Protein AF-A0A427YWS7-F1 (afdb_monomer_lite)

pLDDT: mean 77.21, std 23.0, range [37.91, 98.56]

Sequence (181 aa):
MRGQTKFVLAGTNFCLDATQQNPPNGIKMKIWECFVDLPQQDWFYTDDNRIALTNQGECLDLTNGNLTNFNPLQVWACTTGNTNHNVVSPCAAQAEIPSIGVSQIVPLMLPTPEQQQTVHCSQVARPDASRPVDLGSHMLAEDPLQGVLRHDLKKIKEDQKKIKEDQKKIKAKEGNSEEIV

InterPro domains:
  IPR000772 Ricin B, lectin domain [PF00652] (9-84)
  IPR035992 Ricin B-like lectins [SSF50370] (5-84)

Secondary structure (DSSP, 8-state):
--EEE--BPTTSSEEEE-SSSSPPTTPBPEEEE--TT-GGG-EEE-TTSBEEETTT-EEEEEGGG--STT--EEEEE--TT-GGGB---TTTTTTT-------S-----PPPTTS-------------TTS-----S---S--HHHHHHHHHHHHHHHHHHHHHHHHHHHHHHHTTSSS--

Foldseek 3Di:
DWFKDFADDAPDQWTWFQPAQLRAWPRFIDTGGDDPPGQRRIWTQDPQQFIARPPNQWTWFQVVPDPDPPRTIHIHGDDPPPPRRHHDDPVNVPPPPPPPPPPDDDDDPDDDPPPPPPPPVPPPPRPDPPDDDCPDPPPDDPDVVVVVVVVVVVVVVVVVVVVVVVVVVVVVVVVVVVPPD

Structure (mmCIF, N/CA/C/O backbone):
data_AF-A0A427YWS7-F1
#
_entry.id   AF-A0A427YWS7-F1
#
loop_
_atom_site.group_PDB
_atom_site.id
_atom_site.type_symbol
_atom_site.label_atom_id
_atom_site.label_alt_id
_atom_site.label_comp_id
_atom_site.label_asym_id
_atom_site.label_entity_id
_atom_site.label_seq_id
_atom_site.pdbx_PDB_ins_code
_atom_site.Cartn_x
_atom_site.Cartn_y
_atom_site.Cartn_z
_atom_site.occupancy
_atom_site.B_iso_or_equiv
_atom_site.auth_seq_id
_atom_site.auth_comp_id
_atom_site.auth_asym_id
_atom_site.auth_atom_id
_atom_site.pdbx_PDB_model_num
ATOM 1 N N . MET A 1 1 ? 4.920 -15.700 -8.552 1.00 62.28 1 MET A N 1
ATOM 2 C CA . MET A 1 1 ? 3.627 -15.558 -9.255 1.00 62.28 1 MET A CA 1
ATOM 3 C C . MET A 1 1 ? 3.385 -14.075 -9.436 1.00 62.28 1 MET A C 1
ATOM 5 O O . MET A 1 1 ? 3.374 -13.387 -8.429 1.00 62.28 1 MET A O 1
ATOM 9 N N . ARG A 1 2 ? 3.325 -13.601 -10.682 1.00 87.31 2 ARG A N 1
ATOM 10 C CA . ARG A 1 2 ? 3.077 -12.201 -11.073 1.00 87.31 2 ARG A CA 1
ATOM 11 C C . ARG A 1 2 ? 1.623 -12.065 -11.533 1.00 87.31 2 ARG A C 1
ATOM 13 O O . ARG A 1 2 ? 1.003 -13.086 -11.836 1.00 87.31 2 ARG A O 1
ATOM 20 N N . GLY A 1 3 ? 1.112 -10.841 -11.622 1.00 92.19 3 GLY A N 1
ATOM 21 C CA . GLY A 1 3 ? -0.228 -10.560 -12.140 1.00 92.19 3 GLY A CA 1
ATOM 22 C C . GLY A 1 3 ? -1.215 -10.038 -11.099 1.00 92.19 3 GLY A C 1
ATOM 23 O O . GLY A 1 3 ? -0.836 -9.688 -9.978 1.00 92.19 3 GLY A O 1
ATOM 24 N N . GLN A 1 4 ? -2.483 -9.974 -11.505 1.00 94.25 4 GLN A N 1
ATOM 25 C CA . GLN A 1 4 ? -3.581 -9.446 -10.699 1.00 94.25 4 GLN A CA 1
ATOM 26 C C . GLN A 1 4 ? -3.889 -10.354 -9.499 1.00 94.25 4 GLN A C 1
ATOM 28 O O . GLN A 1 4 ? -3.857 -11.581 -9.606 1.00 94.25 4 GLN A O 1
ATOM 33 N N . THR A 1 5 ? -4.166 -9.756 -8.345 1.00 92.38 5 THR A N 1
ATOM 34 C CA . THR A 1 5 ? -4.364 -10.448 -7.073 1.00 92.38 5 THR A CA 1
ATOM 35 C C . THR A 1 5 ? -5.105 -9.575 -6.054 1.00 92.38 5 THR A C 1
ATOM 37 O O . THR A 1 5 ? -5.194 -8.356 -6.183 1.00 92.38 5 THR A O 1
ATOM 40 N N . LYS A 1 6 ? -5.582 -10.208 -4.979 1.00 93.69 6 LYS A N 1
ATOM 41 C CA . LYS A 1 6 ? -5.972 -9.545 -3.730 1.00 93.69 6 LYS A CA 1
ATOM 42 C C . LYS A 1 6 ? -5.080 -10.060 -2.603 1.00 93.69 6 LYS A C 1
ATOM 44 O O . LYS A 1 6 ? -4.877 -11.268 -2.478 1.00 93.69 6 LYS A O 1
ATOM 49 N N . PHE A 1 7 ? -4.575 -9.169 -1.753 1.00 95.00 7 PHE A N 1
ATOM 50 C CA . PHE A 1 7 ? -3.831 -9.567 -0.556 1.00 95.00 7 PHE A CA 1
ATOM 51 C C . PHE A 1 7 ? -4.797 -9.784 0.600 1.00 95.00 7 PHE A C 1
ATOM 53 O O . PHE A 1 7 ? -5.245 -8.821 1.215 1.00 95.00 7 PHE A O 1
ATOM 60 N N . VAL A 1 8 ? -5.117 -11.047 0.875 1.00 96.06 8 VAL A N 1
ATOM 61 C CA . VAL A 1 8 ? -6.035 -11.447 1.948 1.00 96.06 8 VAL A CA 1
ATOM 62 C C . VAL A 1 8 ? -5.236 -11.840 3.187 1.00 96.06 8 VAL A C 1
ATOM 64 O O . VAL A 1 8 ? -4.291 -12.627 3.103 1.00 96.06 8 VAL A O 1
ATOM 67 N N . LEU A 1 9 ? -5.627 -11.319 4.346 1.00 94.69 9 LEU A N 1
ATOM 68 C CA . LEU A 1 9 ? -5.098 -11.740 5.635 1.00 94.69 9 LEU A CA 1
ATOM 69 C C . LEU A 1 9 ? -5.495 -13.201 5.891 1.00 94.69 9 LEU A C 1
ATOM 71 O O . LEU A 1 9 ? -6.680 -13.541 5.927 1.00 94.69 9 LEU A O 1
ATOM 75 N N . ALA A 1 10 ? -4.490 -14.062 6.061 1.00 94.75 10 ALA A N 1
ATOM 76 C CA . ALA A 1 10 ? -4.664 -15.508 6.153 1.00 94.75 10 ALA A CA 1
ATOM 77 C C . ALA A 1 10 ? -5.702 -15.908 7.216 1.00 94.75 10 ALA A C 1
ATOM 79 O O . ALA A 1 10 ? -5.651 -15.448 8.354 1.00 94.75 10 ALA A O 1
ATOM 80 N N . GLY A 1 11 ? -6.637 -16.783 6.832 1.00 95.62 11 GLY A N 1
ATOM 81 C CA . GLY A 1 11 ? -7.700 -17.274 7.716 1.00 95.62 11 GLY A CA 1
ATOM 82 C C . GLY A 1 11 ? -8.842 -16.284 7.973 1.00 95.62 11 GLY A C 1
ATOM 83 O O . GLY A 1 11 ? -9.662 -16.532 8.851 1.00 95.62 11 GLY A O 1
ATOM 84 N N . THR A 1 12 ? -8.917 -15.175 7.233 1.00 97.44 12 THR A N 1
ATOM 85 C CA . THR A 1 12 ? -9.949 -14.141 7.412 1.00 97.44 12 THR A CA 1
ATOM 86 C C . THR A 1 12 ? -10.572 -13.707 6.079 1.00 97.44 12 THR A C 1
ATOM 88 O O . THR A 1 12 ? -10.121 -14.128 5.015 1.00 97.44 12 THR A O 1
ATOM 91 N N . ASN A 1 13 ? -11.583 -12.830 6.135 1.00 97.00 13 ASN A N 1
ATOM 92 C CA . ASN A 1 13 ? -12.125 -12.108 4.976 1.00 97.00 13 ASN A CA 1
ATOM 93 C C . ASN A 1 13 ? -11.659 -10.638 4.936 1.00 97.00 13 ASN A C 1
ATOM 95 O O . ASN A 1 13 ? -12.414 -9.756 4.538 1.00 97.00 13 ASN A O 1
ATOM 99 N N . PHE A 1 14 ? -10.446 -10.343 5.410 1.00 98.38 14 PHE A N 1
ATOM 100 C CA . PHE A 1 14 ? -9.887 -8.991 5.369 1.00 98.38 14 PHE A CA 1
ATOM 101 C C . PHE A 1 14 ? -8.779 -8.872 4.318 1.00 98.38 14 PHE A C 1
ATOM 103 O O . PHE A 1 14 ? -7.925 -9.746 4.199 1.00 98.38 14 PHE A O 1
ATOM 110 N N . CYS A 1 15 ? -8.782 -7.770 3.578 1.00 98.44 15 CYS A N 1
ATOM 111 C CA . CYS A 1 15 ? -7.898 -7.446 2.472 1.00 98.44 15 CYS A CA 1
ATOM 112 C C . CYS A 1 15 ? -7.017 -6.231 2.799 1.00 98.44 15 CYS A C 1
ATOM 114 O O . CYS A 1 15 ? -7.416 -5.344 3.558 1.00 98.44 15 CYS A O 1
ATOM 116 N N . LEU A 1 16 ? -5.836 -6.166 2.177 1.00 98.38 16 LEU A N 1
ATOM 117 C CA . LEU A 1 16 ? -5.062 -4.928 2.068 1.00 98.38 16 LEU A CA 1
ATOM 118 C C . LEU A 1 16 ? -5.837 -3.916 1.217 1.00 98.38 16 LEU A C 1
ATOM 120 O O . LEU A 1 16 ? -6.211 -4.217 0.080 1.00 98.38 16 LEU A O 1
ATOM 124 N N . ASP A 1 17 ? -6.047 -2.726 1.768 1.00 98.38 17 ASP A N 1
ATOM 125 C CA . ASP A 1 17 ? -6.950 -1.721 1.219 1.00 98.38 17 ASP A CA 1
ATOM 126 C C . ASP A 1 17 ? -6.293 -0.330 1.200 1.00 98.38 17 ASP A C 1
ATOM 128 O O . ASP A 1 17 ? -5.738 0.134 2.204 1.00 98.38 17 ASP A O 1
ATOM 132 N N . ALA A 1 18 ? -6.375 0.336 0.047 1.00 98.31 18 ALA A N 1
ATOM 133 C CA . ALA A 1 18 ? -5.831 1.670 -0.205 1.00 98.31 18 ALA A CA 1
ATOM 134 C C . ALA A 1 18 ? -6.825 2.813 0.077 1.00 98.31 18 ALA A C 1
ATOM 136 O O . ALA A 1 18 ? -6.690 3.921 -0.433 1.00 98.31 18 ALA A O 1
ATOM 137 N N . THR A 1 19 ? -7.820 2.560 0.925 1.00 97.44 19 THR A N 1
ATOM 138 C CA . THR A 1 19 ? -8.896 3.455 1.374 1.00 97.44 19 THR A CA 1
ATOM 139 C C . THR A 1 19 ? -9.920 3.837 0.310 1.00 97.44 19 THR A C 1
ATOM 141 O O . THR A 1 19 ? -11.117 3.762 0.588 1.00 97.44 19 THR A O 1
ATOM 144 N N . GLN A 1 20 ? -9.486 4.240 -0.883 1.00 97.44 20 GLN A N 1
ATOM 145 C CA . GLN A 1 20 ? -10.355 4.740 -1.947 1.00 97.44 20 GLN A CA 1
ATOM 146 C C . GLN A 1 20 ? -9.774 4.471 -3.337 1.00 97.44 20 GLN A C 1
ATOM 148 O O . GLN A 1 20 ? -8.573 4.257 -3.484 1.00 97.44 20 GLN A O 1
ATOM 153 N N . GLN A 1 21 ? -10.630 4.515 -4.358 1.00 97.12 21 GLN A N 1
ATOM 154 C CA . GLN A 1 21 ? -10.208 4.534 -5.760 1.00 97.12 21 GLN A CA 1
ATOM 155 C C . GLN A 1 21 ? -9.412 5.818 -6.069 1.00 97.12 21 GLN A C 1
ATOM 157 O O . GLN A 1 21 ? -9.735 6.878 -5.527 1.00 97.12 21 GLN A O 1
ATOM 162 N N . ASN A 1 22 ? -8.408 5.727 -6.951 1.00 96.81 22 ASN A N 1
ATOM 163 C CA . ASN A 1 22 ? -7.445 6.789 -7.273 1.00 96.81 22 ASN A CA 1
ATOM 164 C C . ASN A 1 22 ? -6.921 7.499 -6.005 1.00 96.81 22 ASN A C 1
ATOM 166 O O . ASN A 1 22 ? -7.166 8.699 -5.813 1.00 96.81 22 ASN A O 1
ATOM 170 N N . PRO A 1 23 ? -6.317 6.761 -5.058 1.00 97.69 23 PRO A N 1
ATOM 171 C CA . PRO A 1 23 ? -5.884 7.350 -3.804 1.00 97.69 23 PRO A CA 1
ATOM 172 C C . PRO A 1 23 ? -4.732 8.337 -4.050 1.00 97.69 23 PRO A C 1
ATOM 174 O O . PRO A 1 23 ? -3.772 7.997 -4.736 1.00 97.69 23 PRO A O 1
ATOM 177 N N . PRO A 1 24 ? -4.765 9.550 -3.469 1.00 98.19 24 PRO A N 1
ATOM 178 C CA . PRO A 1 24 ? -3.624 10.449 -3.560 1.00 98.19 24 PRO A CA 1
ATOM 179 C C . PRO A 1 24 ? -2.390 9.852 -2.867 1.00 98.19 24 PRO A C 1
ATOM 181 O O . PRO A 1 24 ? -2.486 9.004 -1.976 1.00 98.19 24 PRO A O 1
ATOM 184 N N . ASN A 1 25 ? -1.214 10.356 -3.236 1.00 98.56 25 ASN A N 1
ATOM 185 C CA . ASN A 1 25 ? 0.040 9.991 -2.584 1.00 98.56 25 ASN A CA 1
ATOM 186 C C . ASN A 1 25 ? -0.043 10.165 -1.062 1.00 98.56 25 ASN A C 1
ATOM 188 O O . ASN A 1 25 ? -0.494 11.194 -0.558 1.00 98.56 25 ASN A O 1
ATOM 192 N N . GLY A 1 26 ? 0.454 9.169 -0.334 1.00 98.19 26 GLY A N 1
ATOM 193 C CA . GLY A 1 26 ? 0.573 9.206 1.118 1.00 98.19 26 GLY A CA 1
ATOM 194 C C . GLY A 1 26 ? -0.611 8.622 1.886 1.00 98.19 26 GLY A C 1
ATOM 195 O O . GLY A 1 26 ? -0.539 8.539 3.116 1.00 98.19 26 GLY A O 1
ATOM 196 N N . ILE A 1 27 ? -1.670 8.171 1.202 1.00 98.31 27 ILE A N 1
ATOM 197 C CA . ILE A 1 27 ? -2.754 7.426 1.851 1.00 98.31 27 ILE A CA 1
ATOM 198 C C . ILE A 1 27 ? -2.179 6.174 2.512 1.00 98.31 27 ILE A C 1
ATOM 200 O O . ILE A 1 27 ? -1.493 5.375 1.875 1.00 98.31 27 ILE A O 1
ATOM 204 N N . LYS A 1 28 ? -2.438 6.020 3.813 1.00 98.12 28 LYS A N 1
ATOM 205 C CA . LYS A 1 28 ? -1.952 4.881 4.594 1.00 98.12 28 LYS A CA 1
ATOM 206 C C . LYS A 1 28 ? -2.781 3.638 4.317 1.00 98.12 28 LYS A C 1
ATOM 208 O O . LYS A 1 28 ? -3.996 3.710 4.139 1.00 98.12 28 LYS 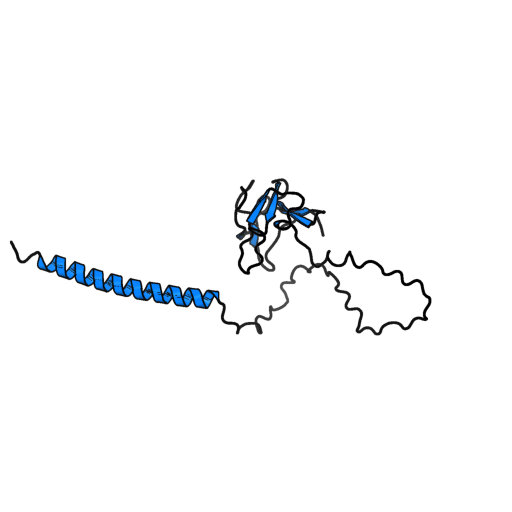A O 1
ATOM 213 N N . MET A 1 29 ? -2.096 2.502 4.293 1.00 97.75 29 MET A N 1
ATOM 214 C CA . MET A 1 29 ? -2.734 1.209 4.094 1.00 97.75 29 MET A CA 1
ATOM 215 C C . MET A 1 29 ? -3.513 0.792 5.330 1.00 97.75 29 MET A C 1
ATOM 217 O O . MET A 1 29 ? -3.108 1.061 6.463 1.00 97.75 29 MET A O 1
ATOM 221 N N . LYS A 1 30 ? -4.616 0.089 5.099 1.00 97.19 30 LYS A N 1
ATOM 222 C CA . LYS A 1 30 ? -5.403 -0.537 6.156 1.00 97.19 30 LYS A CA 1
ATOM 223 C C . LYS A 1 30 ? -5.737 -1.977 5.793 1.00 97.19 30 LYS A C 1
ATOM 225 O O . LYS A 1 30 ? -5.621 -2.396 4.643 1.00 97.19 30 LYS A O 1
ATOM 230 N N . ILE A 1 31 ? -6.162 -2.714 6.807 1.00 98.06 31 ILE A N 1
ATOM 231 C CA . ILE A 1 31 ? -6.778 -4.027 6.664 1.00 98.06 31 ILE A CA 1
ATOM 232 C C . ILE A 1 31 ? -8.286 -3.813 6.792 1.00 98.06 31 ILE A C 1
ATOM 234 O O . ILE A 1 31 ? -8.751 -3.307 7.813 1.00 98.06 31 ILE A O 1
ATOM 238 N N . TRP A 1 32 ? -9.038 -4.126 5.739 1.00 98.50 32 TRP A N 1
ATOM 239 C CA . TRP A 1 32 ? -10.485 -3.901 5.668 1.00 98.50 32 TRP A CA 1
ATOM 240 C C . TRP A 1 32 ? -11.194 -5.114 5.083 1.00 98.50 32 TRP A C 1
ATOM 242 O O . TRP A 1 32 ? -10.562 -5.918 4.415 1.00 98.50 32 TRP A O 1
ATOM 252 N N . GLU A 1 33 ? -12.485 -5.281 5.348 1.00 98.50 33 GLU A N 1
ATOM 253 C CA . GLU A 1 33 ? -13.266 -6.375 4.769 1.00 98.50 33 GLU A CA 1
ATOM 254 C C . GLU A 1 33 ? -13.092 -6.443 3.243 1.00 98.50 33 GLU A C 1
ATOM 256 O O . GLU A 1 33 ? -13.105 -5.420 2.554 1.00 98.50 33 GLU A O 1
ATOM 261 N N . CYS A 1 34 ? -12.887 -7.649 2.723 1.00 98.19 34 CYS A N 1
ATOM 262 C CA . CYS A 1 34 ? -12.746 -7.885 1.299 1.00 98.19 34 CYS A CA 1
ATOM 263 C C . CYS A 1 34 ? -14.093 -7.723 0.593 1.00 98.19 34 CYS A C 1
ATOM 265 O O . CYS A 1 34 ? -15.072 -8.380 0.949 1.00 98.19 34 CYS A O 1
ATOM 267 N N . PHE A 1 35 ? -14.105 -6.946 -0.486 1.00 97.12 35 PHE A N 1
ATOM 268 C CA . PHE A 1 35 ? -15.234 -6.862 -1.407 1.00 97.12 35 PHE A CA 1
ATOM 269 C C . PHE A 1 35 ? -14.791 -7.184 -2.836 1.00 97.12 35 PHE A C 1
ATOM 271 O O . PHE A 1 35 ? -13.626 -7.015 -3.228 1.00 97.12 35 PHE A O 1
ATOM 278 N N . VAL A 1 36 ? -15.753 -7.660 -3.622 1.00 94.38 36 VAL A N 1
ATOM 279 C CA . VAL A 1 36 ? -15.599 -7.875 -5.062 1.00 94.38 36 VAL A CA 1
ATOM 280 C C . VAL A 1 36 ? -15.575 -6.511 -5.760 1.00 94.38 36 VAL A C 1
ATOM 282 O O . VAL A 1 36 ? -16.238 -5.579 -5.3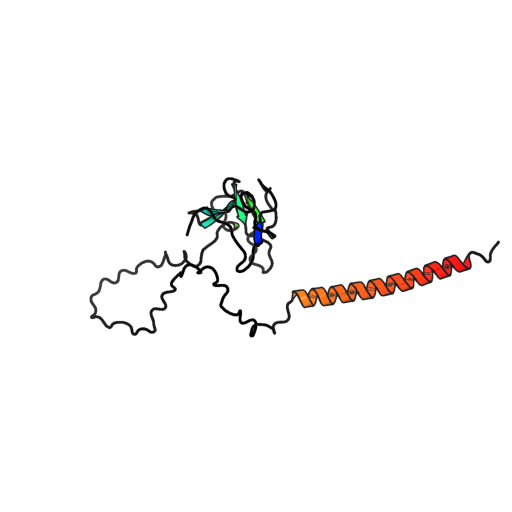12 1.00 94.38 36 VAL A O 1
ATOM 285 N N . ASP A 1 37 ? -14.758 -6.384 -6.806 1.00 92.44 37 ASP A N 1
ATOM 286 C CA . ASP A 1 37 ? -14.681 -5.204 -7.682 1.00 92.44 37 ASP A CA 1
ATOM 287 C C . ASP A 1 37 ? -14.378 -3.853 -7.005 1.00 92.44 37 ASP A C 1
ATOM 289 O O . ASP A 1 37 ? -14.653 -2.801 -7.576 1.00 92.44 37 ASP A O 1
ATOM 293 N N . LEU A 1 38 ? -13.762 -3.849 -5.815 1.00 97.31 38 LEU A N 1
ATOM 294 C CA . LEU A 1 38 ? -13.191 -2.628 -5.234 1.00 97.31 38 LEU A CA 1
ATOM 295 C C . LEU A 1 38 ? -11.780 -2.366 -5.778 1.00 97.31 38 LEU A C 1
ATOM 297 O O . LEU A 1 38 ? -10.870 -3.134 -5.437 1.00 97.31 38 LEU A O 1
ATOM 301 N N . PRO A 1 39 ? -11.557 -1.278 -6.547 1.00 97.25 39 PRO A N 1
ATOM 302 C CA . PRO A 1 39 ? -10.247 -0.992 -7.128 1.00 97.25 39 PRO A CA 1
ATOM 303 C C . PRO A 1 39 ? -9.164 -0.750 -6.075 1.00 97.25 39 PRO A C 1
ATOM 305 O O . PRO A 1 39 ? -8.020 -1.133 -6.273 1.00 97.25 39 PRO A O 1
ATOM 308 N N . GLN A 1 40 ? -9.521 -0.196 -4.913 1.00 98.12 40 GLN A N 1
ATOM 309 C CA . GLN A 1 40 ? -8.599 0.017 -3.792 1.00 98.12 40 GLN A CA 1
ATOM 310 C C . GLN A 1 40 ? -8.179 -1.267 -3.060 1.00 98.12 40 GLN A C 1
ATOM 312 O O . GLN A 1 40 ? -7.390 -1.208 -2.122 1.00 98.12 40 GLN A O 1
ATOM 317 N N . GLN A 1 41 ? -8.721 -2.418 -3.458 1.00 98.44 41 GLN A N 1
ATOM 318 C CA . GLN A 1 41 ? -8.344 -3.744 -2.967 1.00 98.44 41 GLN A CA 1
ATOM 319 C C . GLN A 1 41 ? -7.879 -4.656 -4.105 1.00 98.44 41 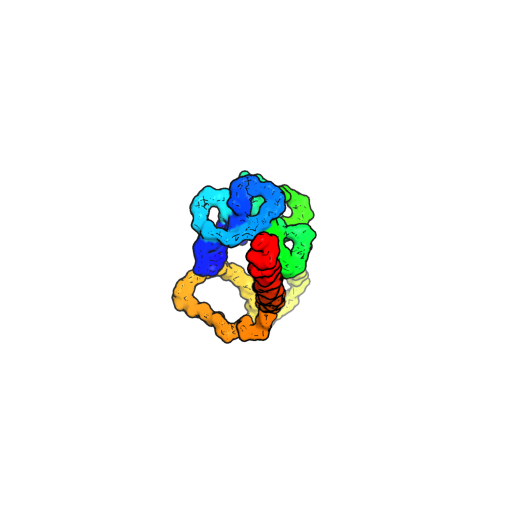GLN A C 1
ATOM 321 O O . GLN A 1 41 ? -7.770 -5.864 -3.898 1.00 98.44 41 GLN A O 1
ATOM 326 N N . ASP A 1 42 ? -7.704 -4.119 -5.311 1.00 97.69 42 ASP A N 1
ATOM 327 C CA . ASP A 1 42 ? -7.293 -4.859 -6.494 1.00 97.69 42 ASP A CA 1
ATOM 328 C C . ASP A 1 42 ? -5.856 -4.485 -6.847 1.00 97.69 42 ASP A C 1
ATOM 330 O O . ASP A 1 42 ? -5.538 -3.327 -7.125 1.00 97.69 42 ASP A O 1
ATOM 334 N N . TRP A 1 43 ? -4.977 -5.477 -6.790 1.00 97.38 43 TRP A N 1
ATOM 335 C CA . TRP A 1 43 ? -3.540 -5.279 -6.851 1.00 97.38 43 TRP A CA 1
ATOM 336 C C . TRP A 1 43 ? -2.933 -6.068 -8.003 1.00 97.38 43 TRP A C 1
ATOM 338 O O . TRP A 1 43 ? -3.421 -7.127 -8.380 1.00 97.38 43 TRP A O 1
ATOM 348 N N . PHE A 1 44 ? -1.803 -5.605 -8.517 1.00 95.81 44 PHE A N 1
ATOM 349 C CA . PHE A 1 44 ? -1.049 -6.258 -9.570 1.00 95.81 44 PHE A CA 1
ATOM 350 C C . PHE A 1 44 ? 0.414 -6.371 -9.155 1.00 95.81 44 PHE A C 1
ATOM 352 O O . PHE A 1 44 ? 1.083 -5.364 -8.914 1.00 95.81 44 PHE A O 1
ATOM 359 N N . TYR A 1 45 ? 0.927 -7.600 -9.077 1.00 94.12 45 TYR A N 1
ATOM 360 C CA . TYR A 1 45 ? 2.352 -7.822 -8.867 1.00 94.12 45 TYR A CA 1
ATOM 361 C C . TYR A 1 45 ? 3.080 -7.752 -10.211 1.00 94.12 45 TYR A C 1
ATOM 363 O O . TYR A 1 45 ? 2.992 -8.676 -11.024 1.00 94.12 45 TYR A O 1
ATOM 371 N N . THR A 1 46 ? 3.771 -6.639 -10.441 1.00 92.19 46 THR A N 1
ATOM 372 C CA . THR A 1 46 ? 4.441 -6.308 -11.701 1.00 92.19 46 THR A CA 1
ATOM 373 C C . THR A 1 46 ? 5.743 -7.083 -11.884 1.00 92.19 46 THR A C 1
ATOM 375 O O . THR A 1 46 ? 6.341 -7.561 -10.914 1.00 92.19 46 THR A O 1
ATOM 378 N N . ASP A 1 47 ? 6.217 -7.172 -13.129 1.00 89.88 47 ASP A N 1
ATOM 379 C CA . ASP A 1 47 ? 7.477 -7.845 -13.471 1.00 89.88 47 ASP A CA 1
ATOM 380 C C . ASP A 1 47 ? 8.717 -7.149 -12.905 1.00 89.88 47 ASP A C 1
ATOM 382 O O . ASP A 1 47 ? 9.704 -7.811 -12.587 1.00 89.88 47 ASP A O 1
ATOM 386 N N . ASP A 1 48 ? 8.629 -5.841 -12.666 1.00 90.31 48 ASP A N 1
ATOM 387 C CA . ASP A 1 48 ? 9.688 -5.023 -12.075 1.00 90.31 48 ASP A CA 1
ATOM 388 C C . ASP A 1 48 ? 9.639 -4.958 -10.540 1.00 90.31 48 ASP A C 1
ATOM 390 O O . ASP A 1 48 ? 10.144 -4.019 -9.934 1.00 90.31 48 ASP A O 1
ATOM 394 N N . ASN A 1 49 ? 9.074 -5.987 -9.900 1.00 91.00 49 ASN A N 1
ATOM 395 C CA . ASN A 1 49 ? 9.050 -6.147 -8.445 1.00 91.00 49 ASN A CA 1
ATOM 396 C C . ASN A 1 49 ? 8.258 -5.078 -7.681 1.00 91.00 49 ASN A C 1
ATOM 398 O O . ASN A 1 49 ? 8.612 -4.770 -6.549 1.00 91.00 49 ASN A O 1
ATOM 402 N N . ARG A 1 50 ? 7.156 -4.562 -8.227 1.00 94.56 50 ARG A N 1
ATOM 403 C CA . ARG A 1 50 ? 6.263 -3.637 -7.512 1.00 94.56 50 ARG A CA 1
ATOM 404 C C . ARG A 1 50 ? 4.884 -4.246 -7.312 1.00 94.56 50 ARG A C 1
ATOM 406 O O . ARG A 1 50 ? 4.419 -5.049 -8.115 1.00 94.56 50 ARG A O 1
ATOM 413 N N . ILE A 1 51 ? 4.210 -3.843 -6.244 1.00 96.94 51 ILE A N 1
ATOM 414 C CA . ILE A 1 51 ? 2.780 -4.100 -6.058 1.00 96.94 51 ILE A CA 1
ATOM 415 C C . ILE A 1 51 ? 2.053 -2.810 -6.411 1.00 96.94 51 ILE A C 1
ATOM 417 O O . ILE A 1 51 ? 2.190 -1.825 -5.693 1.00 96.94 51 ILE A O 1
ATOM 421 N N . ALA A 1 52 ? 1.318 -2.812 -7.517 1.00 97.56 52 ALA A N 1
ATOM 422 C CA . ALA A 1 52 ? 0.561 -1.659 -7.991 1.00 97.56 52 ALA A CA 1
ATOM 423 C C . ALA A 1 52 ? -0.935 -1.858 -7.754 1.00 97.56 52 ALA A C 1
ATOM 425 O O . ALA A 1 52 ? -1.416 -2.986 -7.825 1.00 97.56 52 ALA A O 1
ATOM 426 N N . LEU A 1 53 ? -1.682 -0.786 -7.515 1.00 98.00 53 LEU A N 1
ATOM 427 C CA . LEU A 1 53 ? -3.133 -0.822 -7.657 1.00 98.00 53 LEU A CA 1
ATOM 428 C C . LEU A 1 53 ? -3.479 -0.994 -9.138 1.00 98.00 53 LEU A C 1
ATOM 430 O O . LEU A 1 53 ? -2.988 -0.251 -9.998 1.00 98.00 53 LEU A O 1
ATOM 434 N N . THR A 1 54 ? -4.317 -1.981 -9.444 1.00 97.19 54 THR A N 1
ATOM 435 C CA . THR A 1 54 ? -4.662 -2.333 -10.823 1.00 97.19 54 THR A CA 1
ATOM 436 C C . THR A 1 54 ? -5.296 -1.132 -11.531 1.00 97.19 54 THR A C 1
ATOM 438 O O . THR A 1 54 ? -6.352 -0.641 -11.135 1.00 97.19 54 THR A O 1
ATOM 441 N N . ASN A 1 55 ? -4.650 -0.660 -12.602 1.00 94.38 55 ASN A N 1
ATOM 442 C CA . ASN A 1 55 ? -5.092 0.469 -13.433 1.00 94.38 55 ASN A CA 1
ATOM 443 C C . ASN A 1 55 ? -5.250 1.827 -12.710 1.00 94.38 55 ASN A C 1
ATOM 445 O O . ASN A 1 55 ? -5.915 2.704 -13.255 1.00 94.38 55 ASN A O 1
ATOM 449 N N . GLN A 1 56 ? -4.661 2.024 -11.523 1.00 96.81 56 GLN A N 1
ATOM 450 C CA . GLN A 1 56 ? -4.737 3.313 -10.804 1.00 96.81 56 GLN A CA 1
ATOM 451 C C . GLN A 1 56 ? -3.432 4.130 -10.907 1.00 96.81 56 GLN A C 1
ATOM 453 O O . GLN A 1 56 ? -3.466 5.349 -11.020 1.00 96.81 56 GLN A O 1
ATOM 458 N N . GLY A 1 57 ? -2.275 3.460 -10.998 1.00 96.00 57 GLY A N 1
ATOM 459 C CA . GLY A 1 57 ? -0.969 4.119 -11.153 1.00 96.00 57 GLY A CA 1
ATOM 460 C C . GLY A 1 57 ? -0.213 4.359 -9.843 1.00 96.00 57 GLY A C 1
ATOM 461 O O . GLY A 1 57 ? 0.915 4.855 -9.871 1.00 96.00 57 GLY A O 1
ATOM 462 N N . GLU A 1 58 ? -0.780 3.965 -8.705 1.00 98.38 58 GLU A N 1
ATOM 463 C CA . GLU A 1 58 ? -0.109 3.963 -7.409 1.00 98.38 58 GLU A CA 1
ATOM 464 C C . GLU A 1 58 ? 0.457 2.587 -7.048 1.00 98.38 58 GLU A C 1
ATOM 466 O O . GLU A 1 58 ? -0.088 1.536 -7.387 1.00 98.38 58 GLU A O 1
ATOM 471 N N . CYS A 1 59 ? 1.569 2.609 -6.324 1.00 98.12 59 CYS A N 1
ATOM 472 C CA . CYS A 1 59 ? 2.314 1.460 -5.847 1.00 98.12 59 CYS A CA 1
ATOM 473 C C . CYS A 1 59 ? 2.285 1.420 -4.318 1.00 98.12 59 CYS A C 1
ATOM 475 O O . CYS A 1 59 ? 2.271 2.463 -3.664 1.00 98.12 59 CYS A O 1
ATOM 477 N N . LEU A 1 60 ? 2.317 0.213 -3.751 1.00 98.12 60 LEU A N 1
ATOM 478 C CA . LEU A 1 60 ? 2.614 0.007 -2.338 1.00 98.12 60 LEU A CA 1
ATOM 479 C C . LEU A 1 60 ? 4.012 0.568 -2.045 1.00 98.12 60 LEU A C 1
ATOM 481 O O . LEU A 1 60 ? 4.983 0.189 -2.697 1.00 98.12 60 LEU A O 1
ATOM 485 N N . ASP A 1 61 ? 4.097 1.470 -1.075 1.00 98.31 61 ASP A N 1
ATOM 486 C CA . ASP A 1 61 ? 5.289 2.250 -0.760 1.00 98.31 61 ASP A CA 1
ATOM 487 C C . ASP A 1 61 ? 5.649 2.113 0.721 1.00 98.31 61 ASP A C 1
ATOM 489 O O . ASP A 1 61 ? 4.819 2.291 1.625 1.00 98.31 61 ASP A O 1
ATOM 493 N N . LEU A 1 62 ? 6.923 1.818 0.969 1.00 97.81 62 LEU A N 1
ATOM 494 C CA . LEU A 1 62 ? 7.520 1.965 2.284 1.00 97.81 62 LEU A CA 1
ATOM 495 C C . LEU A 1 62 ? 7.730 3.452 2.572 1.00 97.81 62 LEU A C 1
ATOM 497 O O . LEU A 1 62 ? 8.677 4.054 2.063 1.00 97.81 62 LEU A O 1
ATOM 501 N N . THR A 1 63 ? 6.891 4.019 3.446 1.00 98.19 63 THR A N 1
ATOM 502 C CA . THR A 1 63 ? 6.916 5.451 3.772 1.00 98.19 63 THR A CA 1
ATOM 503 C C . THR A 1 63 ? 8.338 5.932 4.069 1.00 98.19 63 THR A C 1
ATOM 505 O O . THR A 1 63 ? 8.961 5.502 5.046 1.00 98.19 63 THR A O 1
ATOM 508 N N . ASN A 1 64 ? 8.834 6.851 3.235 1.00 96.81 64 ASN A N 1
ATOM 509 C CA . ASN A 1 64 ? 10.165 7.467 3.322 1.00 96.81 64 ASN A CA 1
ATOM 510 C C . ASN A 1 64 ? 11.350 6.480 3.293 1.00 96.81 64 ASN A C 1
ATOM 512 O O . ASN A 1 64 ? 12.443 6.837 3.725 1.00 96.81 64 ASN A O 1
ATOM 516 N N . GLY A 1 65 ? 11.146 5.235 2.853 1.00 96.31 65 GLY A N 1
ATOM 517 C CA . GLY A 1 65 ? 12.163 4.181 2.919 1.00 96.31 65 GLY A CA 1
ATOM 518 C C . GLY A 1 65 ? 12.565 3.800 4.349 1.00 96.31 65 GLY A C 1
ATOM 519 O O . GLY A 1 65 ? 13.616 3.198 4.560 1.00 96.31 65 GLY A O 1
ATOM 520 N N . ASN A 1 66 ? 11.768 4.174 5.355 1.00 96.56 66 ASN A N 1
ATOM 521 C CA . ASN A 1 66 ? 12.127 3.964 6.750 1.00 96.56 66 ASN A CA 1
ATOM 522 C C . ASN A 1 66 ? 11.897 2.499 7.161 1.00 96.56 66 ASN A C 1
ATOM 524 O O . ASN A 1 66 ? 10.763 2.026 7.204 1.00 96.56 66 ASN A O 1
ATOM 528 N N . LEU A 1 67 ? 12.984 1.808 7.508 1.00 94.81 67 LEU A N 1
ATOM 529 C CA . LEU A 1 67 ? 12.989 0.403 7.936 1.00 94.81 67 LEU A CA 1
ATOM 530 C C . LEU A 1 67 ? 12.693 0.209 9.432 1.00 94.81 67 LEU A C 1
ATOM 532 O O . LEU A 1 67 ? 12.711 -0.916 9.924 1.00 94.81 67 LEU A O 1
ATOM 536 N N . THR A 1 68 ? 12.444 1.290 10.172 1.00 95.81 68 THR A N 1
ATOM 537 C CA . THR A 1 68 ? 12.057 1.208 11.584 1.00 95.81 68 THR A CA 1
ATOM 538 C C . THR A 1 68 ? 10.735 0.456 11.709 1.00 95.81 68 THR A C 1
ATOM 540 O O . THR A 1 68 ? 9.779 0.732 10.981 1.00 95.81 68 THR A O 1
ATOM 543 N N . ASN A 1 69 ? 10.668 -0.473 12.664 1.00 93.56 69 ASN A N 1
ATOM 544 C CA . ASN A 1 69 ? 9.446 -1.216 12.962 1.00 93.56 69 ASN A CA 1
ATOM 545 C C . ASN A 1 69 ? 8.259 -0.273 13.184 1.00 93.56 69 ASN A C 1
ATOM 547 O O . ASN A 1 69 ? 8.411 0.824 13.722 1.00 93.56 69 ASN A O 1
ATOM 551 N N . PHE A 1 70 ? 7.070 -0.738 12.797 1.00 93.31 70 PHE A N 1
ATOM 552 C CA . PHE A 1 70 ? 5.819 0.024 12.860 1.00 93.31 70 PHE A CA 1
ATOM 553 C C . PHE A 1 70 ? 5.743 1.245 11.930 1.00 93.31 70 PHE A C 1
ATOM 555 O O . PHE A 1 70 ? 4.778 2.000 12.024 1.00 93.31 70 PHE A O 1
ATOM 562 N N . ASN A 1 71 ? 6.688 1.433 10.999 1.00 96.75 71 ASN A N 1
ATOM 563 C CA . ASN A 1 71 ? 6.510 2.399 9.917 1.00 96.75 71 ASN A CA 1
ATOM 564 C C . ASN A 1 71 ? 5.316 1.979 9.031 1.00 96.75 71 ASN A C 1
ATOM 566 O O . ASN A 1 71 ? 5.367 0.913 8.412 1.00 96.75 71 ASN A O 1
ATOM 570 N N . PRO A 1 72 ? 4.229 2.768 8.964 1.00 95.62 72 PRO A N 1
ATOM 571 C CA . PRO A 1 72 ? 3.055 2.387 8.194 1.00 95.62 72 PRO A CA 1
ATOM 572 C C . PRO A 1 72 ? 3.353 2.458 6.696 1.00 95.62 72 PRO A C 1
ATOM 574 O O . PRO A 1 72 ? 3.922 3.439 6.211 1.00 95.62 72 PRO A O 1
ATOM 577 N N . LEU A 1 73 ? 2.914 1.449 5.944 1.00 97.62 73 LEU A N 1
ATOM 578 C CA . LEU A 1 73 ? 2.935 1.508 4.484 1.00 97.62 73 LEU A CA 1
ATOM 579 C C . LEU A 1 73 ? 1.921 2.531 3.970 1.00 97.62 73 LEU A C 1
ATOM 581 O O . LEU A 1 73 ? 0.909 2.831 4.615 1.00 97.62 73 LEU A O 1
ATOM 585 N N . GLN A 1 74 ? 2.197 3.048 2.785 1.00 98.50 74 GLN A N 1
ATOM 586 C CA . GLN A 1 74 ? 1.317 3.958 2.070 1.00 98.50 74 GLN A CA 1
ATOM 587 C C . GLN A 1 74 ? 1.190 3.538 0.610 1.00 98.50 74 GLN A C 1
ATOM 589 O O . GLN A 1 74 ? 1.829 2.584 0.170 1.00 98.50 74 GLN A O 1
ATOM 594 N N . VAL A 1 75 ? 0.360 4.254 -0.134 1.00 98.56 75 VAL A N 1
ATOM 595 C CA . VAL A 1 75 ? 0.428 4.273 -1.593 1.00 98.56 75 VAL A CA 1
ATOM 596 C C . VAL A 1 75 ? 1.124 5.535 -2.064 1.00 98.56 75 VAL A C 1
ATOM 598 O O . VAL A 1 75 ? 1.006 6.602 -1.453 1.00 98.56 75 VAL A O 1
ATOM 601 N N . TRP A 1 76 ? 1.860 5.405 -3.156 1.00 98.50 76 TRP A N 1
ATOM 602 C CA . TRP A 1 76 ? 2.504 6.519 -3.830 1.00 98.50 76 TRP A CA 1
ATOM 603 C C . TRP A 1 76 ? 2.557 6.260 -5.330 1.00 98.50 76 TRP A C 1
ATOM 605 O O . TRP A 1 76 ? 2.630 5.110 -5.758 1.00 98.50 76 TRP A O 1
ATOM 615 N N . ALA A 1 77 ? 2.537 7.320 -6.133 1.00 98.31 77 ALA A N 1
ATOM 616 C CA . ALA A 1 77 ? 2.660 7.241 -7.580 1.00 98.31 77 ALA A CA 1
ATOM 617 C C . ALA A 1 77 ? 3.840 6.342 -7.971 1.00 98.31 77 ALA A C 1
ATOM 619 O O . ALA A 1 77 ? 4.978 6.565 -7.546 1.00 98.31 77 ALA A O 1
ATOM 620 N N . CYS A 1 78 ? 3.564 5.327 -8.786 1.00 97.25 78 CYS A N 1
ATOM 621 C CA . CYS A 1 78 ? 4.566 4.378 -9.234 1.00 97.25 78 CYS A CA 1
ATOM 622 C C . CYS A 1 78 ? 5.667 5.099 -10.023 1.00 97.25 78 CYS A C 1
ATOM 624 O O . CYS A 1 78 ? 5.429 5.648 -11.096 1.00 97.25 78 CYS A O 1
ATOM 626 N N . THR A 1 79 ? 6.902 5.042 -9.530 1.00 95.12 79 THR A N 1
ATOM 627 C CA . THR A 1 79 ? 8.078 5.613 -10.200 1.00 95.12 79 THR A CA 1
ATOM 628 C C . THR A 1 79 ? 9.154 4.555 -10.408 1.00 95.12 79 THR A C 1
ATOM 630 O O . THR A 1 79 ? 9.390 3.705 -9.545 1.00 95.12 79 THR A O 1
ATOM 633 N N . THR A 1 80 ? 9.796 4.585 -11.576 1.00 92.94 80 THR A N 1
ATOM 634 C CA . THR A 1 80 ? 10.916 3.695 -11.909 1.00 92.94 80 THR A CA 1
ATOM 635 C C . THR A 1 80 ? 12.130 4.043 -11.054 1.00 92.94 80 THR A C 1
ATOM 637 O O . THR A 1 80 ? 12.461 5.215 -10.892 1.00 92.94 80 THR A O 1
ATOM 640 N N . GLY A 1 81 ? 12.807 3.029 -10.514 1.00 88.75 81 GLY A N 1
ATOM 641 C CA . GLY A 1 81 ? 14.020 3.210 -9.711 1.00 88.75 81 GLY A CA 1
ATOM 642 C C . GLY A 1 81 ? 13.782 3.666 -8.268 1.00 88.75 81 GLY A C 1
ATOM 643 O O . GLY A 1 81 ? 14.748 3.772 -7.516 1.00 88.75 81 GLY A O 1
ATOM 644 N N . ASN A 1 82 ? 12.532 3.893 -7.845 1.00 94.25 82 ASN A N 1
ATOM 645 C CA . ASN A 1 82 ? 12.239 4.129 -6.434 1.00 94.25 82 ASN A CA 1
ATOM 646 C C . ASN A 1 82 ? 12.260 2.806 -5.659 1.00 94.25 82 ASN A C 1
ATOM 648 O O . ASN A 1 82 ? 11.355 1.980 -5.776 1.00 94.25 82 ASN A O 1
ATOM 652 N N . THR A 1 83 ? 13.281 2.633 -4.825 1.00 94.69 83 THR A N 1
ATOM 653 C CA . THR A 1 83 ? 13.464 1.435 -4.000 1.00 94.69 83 THR A CA 1
ATOM 654 C C . THR A 1 83 ? 12.380 1.247 -2.944 1.00 94.69 83 THR A C 1
ATOM 656 O O . THR A 1 83 ? 12.180 0.123 -2.498 1.00 94.69 83 THR A O 1
ATOM 659 N N . ASN A 1 84 ? 11.647 2.300 -2.574 1.00 96.75 84 ASN A N 1
ATOM 660 C CA . ASN A 1 84 ? 10.567 2.211 -1.588 1.00 96.75 84 ASN A CA 1
ATOM 661 C C . ASN A 1 84 ? 9.359 1.416 -2.105 1.00 96.75 84 ASN A C 1
ATOM 663 O O . ASN A 1 84 ? 8.565 0.935 -1.300 1.00 96.75 84 ASN A O 1
ATOM 667 N N . HIS A 1 85 ? 9.225 1.270 -3.428 1.00 95.19 85 HIS A N 1
ATOM 668 C CA . HIS A 1 85 ? 8.145 0.514 -4.069 1.00 95.19 85 HIS A CA 1
ATOM 669 C C . HIS A 1 85 ? 8.523 -0.948 -4.363 1.00 95.19 85 HIS A C 1
ATOM 671 O O . HIS A 1 85 ? 7.694 -1.715 -4.860 1.00 95.19 85 HIS A O 1
ATOM 677 N N . ASN A 1 86 ? 9.780 -1.331 -4.117 1.00 92.75 86 ASN A N 1
ATOM 678 C CA . ASN A 1 86 ? 10.296 -2.639 -4.498 1.00 92.75 86 ASN A CA 1
ATOM 679 C C . ASN A 1 86 ? 9.954 -3.687 -3.439 1.00 92.75 86 ASN A C 1
ATOM 681 O O . ASN A 1 86 ? 10.351 -3.586 -2.280 1.00 92.75 86 ASN A O 1
ATOM 685 N N . VAL A 1 87 ? 9.288 -4.753 -3.869 1.00 86.88 87 VAL A N 1
ATOM 686 C CA . VAL A 1 87 ? 8.994 -5.932 -3.063 1.00 86.88 87 VAL A CA 1
ATOM 687 C C . VAL A 1 87 ? 9.705 -7.155 -3.633 1.00 86.88 87 VAL A C 1
ATOM 689 O O . VAL A 1 87 ? 9.437 -7.636 -4.739 1.00 86.88 87 VAL A O 1
ATOM 692 N N . VAL A 1 88 ? 10.634 -7.693 -2.850 1.00 76.06 88 VAL A N 1
ATOM 693 C CA . VAL A 1 88 ? 11.289 -8.958 -3.176 1.00 76.06 88 VAL A CA 1
ATOM 694 C C . VAL A 1 88 ? 10.454 -10.073 -2.568 1.00 76.06 88 VAL A C 1
ATOM 696 O O . VAL A 1 88 ? 10.388 -10.225 -1.350 1.00 76.06 88 VAL A O 1
ATOM 699 N N . SER A 1 89 ? 9.799 -10.867 -3.416 1.00 65.56 89 SER A N 1
ATOM 700 C CA . SER A 1 89 ? 9.244 -12.130 -2.943 1.00 65.56 89 SER A CA 1
ATOM 701 C C . SER A 1 89 ? 10.413 -13.043 -2.552 1.00 65.56 89 SER A C 1
ATOM 703 O O . SER A 1 89 ? 11.320 -13.221 -3.369 1.00 65.56 89 SER A O 1
ATOM 705 N N . PRO A 1 90 ? 10.407 -13.676 -1.366 1.00 59.56 90 PRO A N 1
ATOM 706 C CA . PRO A 1 90 ? 11.460 -14.621 -0.987 1.00 59.56 90 PRO A CA 1
ATOM 707 C C . PRO A 1 90 ? 11.552 -15.819 -1.952 1.00 59.56 90 PRO A C 1
ATOM 709 O O . PRO A 1 90 ? 12.592 -16.463 -2.029 1.00 59.56 90 PRO A O 1
ATOM 712 N N . CYS A 1 91 ? 10.507 -16.071 -2.753 1.00 57.69 91 CYS A N 1
ATOM 713 C CA . CYS A 1 91 ? 10.537 -17.043 -3.848 1.00 57.69 91 CYS A CA 1
ATOM 714 C C . CYS A 1 91 ? 11.262 -16.547 -5.113 1.00 57.69 91 CYS A C 1
ATOM 716 O O . CYS A 1 91 ? 11.706 -17.363 -5.911 1.00 57.69 91 CYS A O 1
ATOM 718 N N . ALA A 1 92 ? 11.379 -15.233 -5.329 1.00 53.25 92 ALA A N 1
ATOM 719 C CA . ALA A 1 92 ? 12.080 -14.647 -6.477 1.00 53.25 92 ALA A CA 1
ATOM 720 C C . ALA A 1 92 ? 13.576 -14.403 -6.201 1.00 53.25 92 ALA A C 1
ATOM 722 O O . ALA A 1 92 ? 14.371 -14.371 -7.135 1.00 53.25 92 ALA A O 1
ATOM 723 N N . ALA A 1 93 ? 13.978 -14.299 -4.929 1.00 49.69 93 ALA A N 1
ATOM 724 C CA . ALA A 1 93 ? 15.373 -14.099 -4.518 1.00 49.69 93 ALA A CA 1
ATOM 725 C C . ALA A 1 93 ? 16.310 -15.290 -4.832 1.00 49.69 93 ALA A C 1
ATOM 727 O O . ALA A 1 93 ? 17.516 -15.193 -4.634 1.00 49.69 93 ALA A O 1
ATOM 728 N N . GLN A 1 94 ? 15.772 -16.412 -5.322 1.00 47.53 94 GLN A N 1
ATOM 729 C CA . GLN A 1 94 ? 16.534 -17.621 -5.659 1.00 47.53 94 GLN A CA 1
ATOM 730 C C . GLN A 1 94 ? 16.975 -17.678 -7.135 1.00 47.53 94 GLN A C 1
ATOM 732 O O . GLN A 1 94 ? 17.691 -18.600 -7.515 1.00 47.53 94 GLN A O 1
ATOM 737 N N . ALA A 1 95 ? 16.564 -16.719 -7.975 1.00 45.31 95 ALA A N 1
ATOM 738 C CA . ALA A 1 95 ? 16.859 -16.741 -9.412 1.00 45.31 95 ALA A CA 1
ATOM 739 C C . ALA A 1 95 ? 18.256 -16.201 -9.794 1.00 45.31 95 ALA A C 1
ATOM 741 O O . ALA A 1 95 ? 18.651 -16.342 -10.947 1.00 45.31 95 ALA A O 1
ATOM 742 N N . GLU A 1 96 ? 19.020 -15.628 -8.855 1.00 43.19 96 GLU A N 1
ATOM 743 C CA . GLU A 1 96 ? 20.354 -15.056 -9.121 1.00 43.19 96 GLU A CA 1
ATOM 744 C C . GLU A 1 96 ? 21.483 -15.714 -8.315 1.00 43.19 96 GLU A C 1
ATOM 746 O O . GLU A 1 96 ? 22.387 -15.045 -7.818 1.00 43.19 96 GLU A O 1
ATOM 751 N N . ILE A 1 97 ? 21.489 -17.044 -8.203 1.00 46.94 97 ILE A N 1
ATOM 752 C CA . ILE A 1 97 ? 22.771 -17.720 -7.971 1.00 46.94 97 ILE A CA 1
ATOM 753 C C . ILE A 1 97 ? 23.443 -17.816 -9.348 1.00 46.94 97 ILE A C 1
ATOM 755 O O . ILE A 1 97 ? 22.952 -18.580 -10.185 1.00 46.94 97 ILE A O 1
ATOM 759 N N . PRO A 1 98 ? 24.527 -17.067 -9.643 1.00 40.22 98 PRO A N 1
ATOM 760 C CA . PRO A 1 98 ? 25.274 -17.303 -10.866 1.00 40.22 98 PRO A CA 1
ATOM 761 C C . PRO A 1 98 ? 25.749 -18.753 -10.825 1.00 40.22 98 PRO A C 1
ATOM 763 O O . PRO A 1 98 ? 26.415 -19.171 -9.877 1.00 40.22 98 PRO A O 1
ATOM 766 N N . SER A 1 99 ? 25.361 -19.536 -11.832 1.00 48.53 99 SER A N 1
ATOM 767 C CA . SER A 1 99 ? 25.902 -20.872 -12.043 1.00 48.53 99 SER A CA 1
ATOM 768 C C . SER A 1 99 ? 27.416 -20.729 -12.174 1.00 48.53 99 SER A C 1
ATOM 770 O O . SER A 1 99 ? 27.931 -20.329 -13.217 1.00 48.53 99 SER A O 1
ATOM 772 N N . ILE A 1 100 ? 28.143 -20.988 -11.084 1.00 42.12 100 ILE A N 1
ATOM 773 C CA . ILE A 1 100 ? 29.578 -21.219 -11.150 1.00 42.12 100 ILE A CA 1
ATOM 774 C C . ILE A 1 100 ? 29.710 -22.446 -12.042 1.00 42.12 100 ILE A C 1
ATOM 776 O O . ILE A 1 100 ? 29.291 -23.542 -11.670 1.00 42.12 100 ILE A O 1
ATOM 780 N N . GLY A 1 101 ? 30.216 -22.234 -13.254 1.00 51.69 101 GLY A N 1
ATOM 781 C CA . GLY A 1 101 ? 30.465 -23.297 -14.209 1.00 51.69 101 GLY A CA 1
ATOM 782 C C . GLY A 1 101 ? 31.436 -24.303 -13.608 1.00 51.69 101 GLY A C 1
AT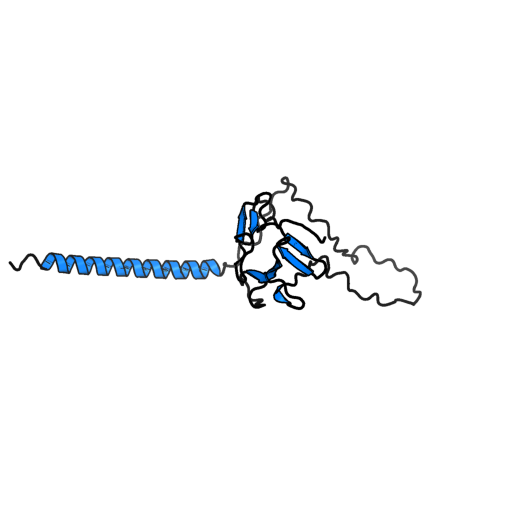OM 783 O O . GLY A 1 101 ? 32.645 -24.086 -13.612 1.00 51.69 101 GLY A O 1
ATOM 784 N N . VAL A 1 102 ? 30.917 -25.420 -13.101 1.00 47.38 102 VAL A N 1
ATOM 785 C CA . VAL A 1 102 ? 31.744 -26.565 -12.720 1.00 47.38 102 VAL A CA 1
ATOM 786 C C . VAL A 1 102 ? 32.019 -27.369 -13.984 1.00 47.38 102 VAL A C 1
ATOM 788 O O . VAL A 1 102 ? 31.389 -28.379 -14.274 1.00 47.38 102 VAL A O 1
ATOM 791 N N . SER A 1 103 ? 32.974 -26.882 -14.769 1.00 45.81 103 SER A N 1
ATOM 792 C CA . SER A 1 103 ? 33.656 -27.678 -15.779 1.00 45.81 103 SER A CA 1
ATOM 793 C C . SER A 1 103 ? 34.861 -28.340 -15.126 1.00 45.81 103 SER A C 1
ATOM 795 O O . SER A 1 103 ? 35.962 -27.878 -15.374 1.00 45.81 103 SER A O 1
ATOM 797 N N . GLN A 1 104 ? 34.670 -29.382 -14.307 1.00 39.69 104 GLN A N 1
ATOM 798 C CA . GLN A 1 104 ? 35.631 -30.487 -14.146 1.00 39.69 104 GLN A CA 1
ATOM 799 C C . GLN A 1 104 ? 34.914 -31.758 -13.670 1.00 39.69 104 GLN A C 1
ATOM 801 O O . GLN A 1 104 ? 34.129 -31.753 -12.726 1.00 39.69 104 GLN A O 1
ATOM 806 N N . ILE A 1 105 ? 35.201 -32.847 -14.377 1.00 48.44 105 ILE A N 1
ATOM 807 C CA . ILE A 1 105 ? 34.732 -34.209 -14.135 1.00 48.44 105 ILE A CA 1
ATOM 808 C C . ILE A 1 105 ? 35.343 -34.699 -12.814 1.00 48.44 105 ILE A C 1
ATOM 810 O O . ILE A 1 105 ? 36.551 -34.913 -12.740 1.00 48.44 105 ILE A O 1
ATOM 814 N N . VAL A 1 106 ? 34.514 -34.904 -11.790 1.00 39.41 106 VAL A N 1
ATOM 815 C CA . VAL A 1 106 ? 34.858 -35.662 -10.573 1.00 39.41 106 VAL A CA 1
ATOM 816 C C . VAL A 1 106 ? 33.732 -36.686 -10.344 1.00 39.41 106 VAL A C 1
ATOM 818 O O . VAL A 1 106 ? 32.569 -36.330 -10.548 1.00 39.41 106 VAL A O 1
ATOM 821 N N . PRO A 1 107 ? 34.022 -37.961 -10.006 1.00 42.81 107 PRO A N 1
ATOM 822 C CA . PRO A 1 107 ? 33.006 -39.011 -9.954 1.00 42.81 107 PRO A CA 1
ATOM 823 C C . PRO A 1 107 ? 31.918 -38.706 -8.921 1.00 42.81 107 PRO A C 1
ATOM 825 O O . PRO A 1 107 ? 32.218 -38.210 -7.837 1.00 42.81 107 PRO A O 1
ATOM 828 N N . LEU A 1 108 ? 30.671 -39.055 -9.264 1.00 47.38 108 LEU A N 1
ATOM 829 C CA . LEU A 1 108 ? 29.487 -38.999 -8.403 1.00 47.38 108 LEU A CA 1
ATOM 830 C C . LEU A 1 108 ? 29.777 -39.575 -7.002 1.00 47.38 108 LEU A C 1
ATOM 832 O O . LEU A 1 108 ? 29.695 -40.783 -6.784 1.00 47.38 108 LEU A O 1
ATOM 836 N N . MET A 1 109 ? 30.021 -38.704 -6.028 1.00 44.25 109 MET A N 1
ATOM 837 C CA . MET A 1 109 ? 29.497 -38.908 -4.684 1.00 44.25 109 MET A CA 1
ATOM 838 C C . MET A 1 109 ? 28.162 -38.174 -4.644 1.00 44.25 109 MET A C 1
ATOM 840 O O . MET A 1 109 ? 28.109 -36.946 -4.646 1.00 44.25 109 MET A O 1
ATOM 844 N N . LEU A 1 110 ? 27.078 -38.947 -4.701 1.00 50.16 110 LEU A N 1
ATOM 845 C CA . LEU A 1 110 ? 25.733 -38.449 -4.430 1.00 50.16 110 LEU A CA 1
ATOM 846 C C . LEU A 1 110 ? 25.746 -37.796 -3.037 1.00 50.16 110 LEU A C 1
ATOM 848 O O . LEU A 1 110 ? 26.168 -38.459 -2.085 1.00 50.16 110 LEU A O 1
ATOM 852 N N . PRO A 1 111 ? 25.316 -36.532 -2.882 1.00 43.25 111 PRO A N 1
ATOM 853 C CA . PRO A 1 111 ? 25.128 -35.973 -1.553 1.00 43.25 111 PRO A CA 1
ATOM 854 C C . PRO A 1 111 ? 24.063 -36.795 -0.815 1.00 43.25 111 PRO A C 1
ATOM 856 O O . PRO A 1 111 ? 23.047 -37.190 -1.393 1.00 43.25 111 PRO A O 1
ATOM 859 N N . THR A 1 112 ? 24.313 -37.083 0.462 1.00 42.03 112 THR A N 1
ATOM 860 C CA . THR A 1 112 ? 23.329 -37.702 1.354 1.00 42.03 112 THR A CA 1
ATOM 861 C C . THR A 1 112 ? 22.080 -36.811 1.453 1.00 42.03 112 THR A C 1
ATOM 863 O O . THR A 1 112 ? 22.186 -35.593 1.274 1.00 42.03 112 THR A O 1
ATOM 866 N N . PRO A 1 113 ? 20.890 -37.368 1.756 1.00 43.12 113 PRO A N 1
ATOM 867 C CA . PRO A 1 113 ? 19.613 -36.638 1.706 1.00 43.12 113 PRO A CA 1
ATOM 868 C C . PRO A 1 113 ? 19.488 -35.436 2.662 1.00 43.12 113 PRO A C 1
ATOM 870 O O . PRO A 1 113 ? 18.446 -34.792 2.699 1.00 43.12 113 PRO A O 1
ATOM 873 N N . GLU A 1 114 ? 20.520 -35.129 3.447 1.00 48.41 114 GLU A N 1
ATOM 874 C CA . GLU A 1 114 ? 20.490 -34.146 4.531 1.00 48.41 114 GLU A CA 1
ATOM 875 C C . GLU A 1 114 ? 20.957 -32.736 4.112 1.00 48.41 114 GLU A C 1
ATOM 877 O O . GLU A 1 114 ? 20.814 -31.798 4.888 1.00 48.41 114 GLU A O 1
ATOM 882 N N . GLN A 1 115 ? 21.470 -32.538 2.885 1.00 42.38 115 GLN A N 1
ATOM 883 C CA . GLN A 1 115 ? 21.946 -31.214 2.423 1.00 42.38 115 GLN A CA 1
ATOM 884 C C . GLN A 1 115 ? 21.220 -30.608 1.213 1.00 42.38 115 GLN A C 1
ATOM 886 O O . GLN A 1 115 ? 21.567 -29.513 0.775 1.00 42.38 115 GLN A O 1
ATOM 891 N N . GLN A 1 116 ? 20.158 -31.234 0.707 1.00 40.22 116 GLN A N 1
ATOM 892 C CA . GLN A 1 116 ? 19.236 -30.566 -0.216 1.00 40.22 116 GLN A CA 1
ATOM 893 C C . GLN A 1 116 ? 18.011 -30.089 0.545 1.00 40.22 116 GLN A C 1
ATOM 895 O O . GLN A 1 116 ? 16.916 -30.630 0.423 1.00 40.22 116 GLN A O 1
ATOM 900 N N . GLN A 1 117 ? 18.184 -29.010 1.306 1.00 40.78 117 GLN A N 1
ATOM 901 C CA . GLN A 1 117 ? 17.040 -28.201 1.693 1.00 40.78 117 GLN A CA 1
ATOM 902 C C . GLN A 1 117 ? 16.602 -27.394 0.467 1.00 40.78 117 GLN A C 1
ATOM 904 O O . GLN A 1 117 ? 16.851 -26.198 0.346 1.00 40.78 117 GLN A O 1
ATOM 909 N N . THR A 1 118 ? 15.973 -28.075 -0.493 1.00 37.91 118 THR A N 1
ATOM 910 C CA . THR A 1 118 ? 15.167 -27.404 -1.505 1.00 37.91 118 THR A CA 1
ATOM 911 C C . THR A 1 118 ? 14.061 -26.686 -0.751 1.00 37.91 118 THR A C 1
ATOM 913 O O . THR A 1 118 ? 13.121 -27.319 -0.267 1.00 37.91 118 THR A O 1
ATOM 916 N N . VAL A 1 119 ? 14.181 -25.367 -0.614 1.00 41.12 119 VAL A N 1
ATOM 917 C CA . VAL A 1 119 ? 13.070 -24.515 -0.201 1.00 41.12 119 VAL A CA 1
ATOM 918 C C . VAL A 1 119 ? 12.078 -24.552 -1.355 1.00 41.12 119 VAL A C 1
ATOM 920 O O . VAL A 1 119 ? 12.103 -23.725 -2.260 1.00 41.12 119 VAL A O 1
ATOM 923 N N . HIS A 1 120 ? 11.247 -25.591 -1.375 1.00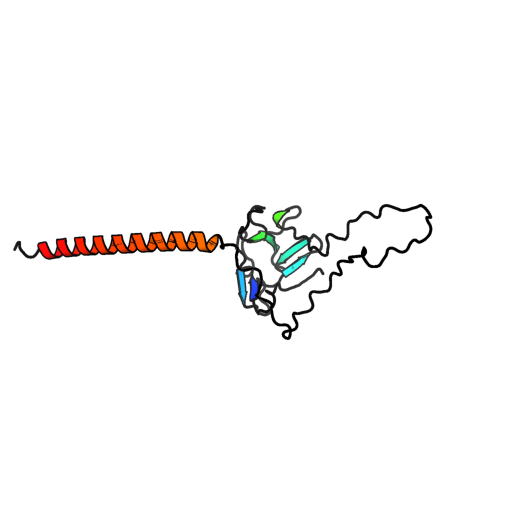 44.91 120 HIS A N 1
ATOM 924 C CA . HIS A 1 120 ? 10.099 -25.645 -2.253 1.00 44.91 120 HIS A CA 1
ATOM 925 C C . HIS A 1 120 ? 9.245 -24.439 -1.871 1.00 44.91 120 HIS A C 1
ATOM 927 O O . HIS A 1 120 ? 8.720 -24.378 -0.757 1.00 44.91 120 HIS A O 1
ATOM 933 N N . CYS A 1 121 ? 9.089 -23.486 -2.790 1.00 51.09 121 CYS A N 1
ATOM 934 C CA . CYS A 1 121 ? 7.943 -22.591 -2.769 1.00 51.09 121 CYS A CA 1
ATOM 935 C C . CYS A 1 121 ? 6.716 -23.448 -3.060 1.00 51.09 121 CYS A C 1
ATOM 937 O O . CYS A 1 121 ? 6.140 -23.405 -4.145 1.00 51.09 121 CYS A O 1
ATOM 939 N N . SER A 1 122 ? 6.348 -24.277 -2.082 1.00 40.69 122 SER A N 1
ATOM 940 C CA . SER A 1 122 ? 5.009 -24.803 -1.995 1.00 40.69 122 SER A CA 1
ATOM 941 C C . SER A 1 122 ? 4.153 -23.555 -2.023 1.00 40.69 122 SER A C 1
ATOM 943 O O . SER A 1 122 ? 4.301 -22.673 -1.170 1.00 40.69 122 SER A O 1
ATOM 945 N N . GLN A 1 123 ? 3.345 -23.430 -3.075 1.00 44.62 123 GLN A N 1
ATOM 946 C CA . GLN A 1 123 ? 2.188 -22.553 -3.059 1.00 44.62 123 GLN A CA 1
ATOM 947 C C . GLN A 1 123 ? 1.642 -22.657 -1.643 1.00 44.62 123 GLN A C 1
ATOM 949 O O . GLN A 1 123 ? 1.456 -23.786 -1.185 1.00 44.62 123 GLN A O 1
ATOM 954 N N . VAL A 1 124 ? 1.519 -21.547 -0.908 1.00 40.53 124 VAL A N 1
ATOM 955 C CA . VAL A 1 124 ? 0.869 -21.607 0.399 1.00 40.53 124 VAL A CA 1
ATOM 956 C C . VAL A 1 124 ? -0.496 -22.199 0.092 1.00 40.53 124 VAL A C 1
ATOM 958 O O . VAL A 1 124 ? -1.348 -21.534 -0.499 1.00 40.53 124 VAL A O 1
ATOM 961 N N . ALA A 1 125 ? -0.639 -23.502 0.337 1.00 39.09 125 ALA A N 1
ATOM 962 C CA . ALA A 1 125 ? -1.884 -24.191 0.148 1.00 39.09 125 ALA A CA 1
ATOM 963 C C . ALA A 1 125 ? -2.855 -23.392 1.001 1.00 39.09 125 ALA A C 1
ATOM 965 O O . ALA A 1 125 ? -2.526 -23.040 2.141 1.00 39.09 125 ALA A O 1
ATOM 966 N N . ARG A 1 126 ? -3.992 -23.017 0.404 1.00 45.19 126 ARG A N 1
ATOM 967 C CA . ARG A 1 126 ? -5.090 -22.369 1.125 1.00 45.19 126 ARG A CA 1
ATOM 968 C C . ARG A 1 126 ? -5.201 -23.074 2.479 1.00 45.19 126 ARG A C 1
ATOM 970 O O . ARG A 1 126 ? -5.211 -24.307 2.459 1.00 45.19 126 ARG A O 1
ATOM 977 N N . PRO A 1 127 ? -5.185 -22.358 3.615 1.00 40.34 127 PRO A N 1
ATOM 978 C CA . PRO A 1 127 ? -5.185 -23.022 4.905 1.00 40.34 127 PRO A CA 1
ATOM 979 C C . PRO A 1 127 ? -6.390 -23.959 4.954 1.00 40.34 127 PRO A C 1
ATOM 981 O O . PRO A 1 127 ? -7.533 -23.519 4.835 1.00 40.34 127 PRO A O 1
ATOM 984 N N . ASP A 1 128 ? -6.112 -25.258 5.041 1.00 40.41 128 ASP A N 1
ATOM 985 C CA . ASP A 1 128 ? -7.119 -26.253 5.364 1.00 40.41 128 ASP A CA 1
ATOM 986 C C . ASP A 1 128 ? -7.637 -25.903 6.762 1.00 40.41 128 ASP A C 1
ATOM 988 O O . ASP A 1 128 ? -6.867 -25.853 7.726 1.00 40.41 128 ASP A O 1
ATOM 992 N N . ALA A 1 129 ? -8.939 -25.635 6.860 1.00 51.66 129 ALA A N 1
ATOM 993 C CA . ALA A 1 129 ? -9.632 -25.266 8.091 1.00 51.66 129 ALA A CA 1
ATOM 994 C C . ALA A 1 129 ? -9.633 -26.387 9.158 1.00 51.66 129 ALA A C 1
ATOM 996 O O . ALA A 1 129 ? -10.246 -26.235 10.212 1.00 51.66 129 ALA A O 1
ATOM 997 N N . SER A 1 130 ? -8.949 -27.504 8.899 1.00 45.19 130 SER A N 1
ATOM 998 C CA . SER A 1 130 ? -8.946 -28.711 9.725 1.00 45.19 130 SER A CA 1
ATOM 999 C C . SER A 1 130 ? -7.718 -28.863 10.637 1.00 45.19 130 SER A C 1
ATOM 1001 O O . SER A 1 130 ? -7.673 -29.806 11.428 1.00 45.19 130 SER A O 1
ATOM 1003 N N . ARG A 1 131 ? -6.710 -27.973 10.576 1.00 44.34 131 ARG A N 1
ATOM 1004 C CA . ARG A 1 131 ? -5.560 -28.016 11.505 1.00 44.34 131 ARG A CA 1
ATOM 1005 C C . ARG A 1 131 ? -5.735 -27.023 12.662 1.00 44.34 131 ARG A C 1
ATOM 1007 O O . ARG A 1 131 ? -5.883 -25.830 12.402 1.00 44.34 131 ARG A O 1
ATOM 1014 N N . PRO A 1 132 ? -5.666 -27.473 13.931 1.00 44.16 132 PRO A N 1
ATOM 1015 C CA . PRO A 1 132 ? -5.671 -26.571 15.075 1.00 44.16 132 PRO A CA 1
ATOM 1016 C C . PRO A 1 132 ? -4.454 -25.644 15.016 1.00 44.16 132 PRO A C 1
ATOM 1018 O O . PRO A 1 132 ? -3.327 -26.102 14.814 1.00 44.16 132 PRO A O 1
ATOM 1021 N N . VAL A 1 133 ? -4.683 -24.345 15.196 1.00 49.53 133 VAL A N 1
ATOM 1022 C CA . VAL A 1 133 ? -3.614 -23.359 15.362 1.00 49.53 133 VAL A CA 1
ATOM 1023 C C . VAL A 1 133 ? -3.000 -23.579 16.744 1.00 49.53 133 VAL A C 1
ATOM 1025 O O . VAL A 1 133 ? -3.670 -23.385 17.757 1.00 49.53 133 VAL A O 1
ATOM 1028 N N . ASP A 1 134 ? -1.739 -24.004 16.790 1.00 45.25 134 ASP A N 1
ATOM 1029 C CA . ASP A 1 134 ? -0.961 -24.020 18.026 1.00 45.25 134 ASP A CA 1
ATOM 1030 C C . ASP A 1 134 ? -0.618 -22.574 18.414 1.00 45.25 134 ASP A C 1
ATOM 1032 O O . ASP A 1 134 ? 0.302 -21.953 17.885 1.00 45.25 134 ASP A O 1
ATOM 1036 N N . LEU A 1 135 ? -1.426 -22.016 19.314 1.00 52.75 135 LEU A N 1
ATOM 1037 C CA . LEU A 1 135 ? -1.254 -20.692 19.919 1.00 52.75 135 LEU A CA 1
ATOM 1038 C C . LEU A 1 135 ? -0.266 -20.711 21.106 1.00 52.75 135 LEU A C 1
ATOM 1040 O O . LEU A 1 135 ? -0.212 -19.760 21.884 1.00 52.75 135 LEU A O 1
ATOM 1044 N N . GLY A 1 136 ? 0.502 -21.787 21.289 1.00 45.97 136 GLY A N 1
ATOM 1045 C CA . GLY A 1 136 ? 1.079 -22.135 22.583 1.00 45.97 136 GLY A CA 1
ATOM 1046 C C . GLY A 1 136 ? 2.508 -21.698 22.906 1.00 45.97 136 GLY A C 1
ATOM 1047 O O . GLY A 1 136 ? 2.986 -22.103 23.961 1.00 45.97 136 GLY A O 1
ATOM 1048 N N . SER A 1 137 ? 3.253 -20.943 22.084 1.00 50.25 137 SER A N 1
ATOM 1049 C CA . SER A 1 137 ? 4.693 -20.739 22.396 1.00 50.25 137 SER A CA 1
ATOM 1050 C C . SER A 1 137 ? 5.335 -19.391 22.047 1.00 50.25 137 SER A C 1
ATOM 1052 O O . SER A 1 137 ? 6.557 -19.302 22.005 1.00 50.25 137 SER A O 1
ATOM 1054 N N . HIS A 1 138 ? 4.567 -18.307 21.890 1.00 41.78 138 HIS A N 1
ATOM 1055 C CA . HIS A 1 138 ? 5.163 -16.966 21.719 1.00 41.78 138 HIS A CA 1
ATOM 1056 C C . HIS A 1 138 ? 4.564 -15.866 22.611 1.00 41.78 138 HIS A C 1
ATOM 1058 O O . HIS A 1 138 ? 4.621 -14.685 22.290 1.00 41.78 138 HIS A O 1
ATOM 1064 N N . MET A 1 139 ? 4.014 -16.234 23.767 1.00 45.66 139 MET A N 1
ATOM 1065 C CA . MET A 1 139 ? 3.651 -15.283 24.820 1.00 45.66 139 MET A CA 1
ATOM 1066 C C . MET A 1 139 ? 4.738 -15.307 25.886 1.00 45.66 139 MET A C 1
ATOM 1068 O O . MET A 1 139 ? 4.681 -16.195 26.716 1.00 45.66 139 MET A O 1
ATOM 1072 N N . LEU A 1 140 ? 5.706 -14.381 25.847 1.00 47.56 140 LEU A N 1
ATOM 1073 C CA . LEU A 1 140 ? 6.420 -13.836 27.028 1.00 47.56 140 LEU A CA 1
ATOM 1074 C C . LEU A 1 140 ? 7.405 -12.684 26.692 1.00 47.56 140 LEU A C 1
ATOM 1076 O O . LEU A 1 140 ? 8.185 -12.282 27.552 1.00 47.56 140 LEU A O 1
ATOM 1080 N N . ALA A 1 141 ? 7.374 -12.090 25.496 1.00 47.25 141 ALA A N 1
ATOM 1081 C CA . ALA A 1 141 ? 7.970 -10.765 25.316 1.00 47.25 141 ALA A CA 1
ATOM 1082 C C . ALA A 1 141 ? 6.895 -9.721 25.646 1.00 47.25 141 ALA A C 1
ATOM 1084 O O . ALA A 1 141 ? 5.863 -9.682 24.977 1.00 47.25 141 ALA A O 1
ATOM 1085 N N . GLU A 1 142 ? 7.090 -8.926 26.704 1.00 49.47 142 GLU A N 1
ATOM 1086 C CA . GLU A 1 142 ? 6.211 -7.789 27.003 1.00 49.47 142 GLU A CA 1
ATOM 1087 C C . GLU A 1 142 ? 6.133 -6.891 25.759 1.00 49.47 142 GLU A C 1
ATOM 1089 O O . GLU A 1 142 ? 7.133 -6.318 25.325 1.00 49.47 142 GLU A O 1
ATOM 1094 N N . ASP A 1 143 ? 4.940 -6.811 25.172 1.00 55.62 143 ASP A N 1
ATOM 1095 C CA . ASP A 1 143 ? 4.638 -5.967 24.024 1.00 55.62 143 ASP A CA 1
ATOM 1096 C C . ASP A 1 143 ? 4.954 -4.494 24.371 1.00 55.62 143 ASP A C 1
ATOM 1098 O O . ASP A 1 143 ? 4.355 -3.945 25.307 1.00 55.62 143 ASP A O 1
ATOM 1102 N N . PRO A 1 144 ? 5.870 -3.821 23.648 1.00 57.12 144 PRO A N 1
ATOM 1103 C CA . PRO A 1 144 ? 6.180 -2.410 23.868 1.00 57.12 144 PRO A CA 1
ATOM 1104 C C . PRO A 1 144 ? 4.936 -1.510 23.814 1.00 57.12 144 PRO A C 1
ATOM 1106 O O . PRO A 1 144 ? 4.875 -0.509 24.535 1.00 57.12 144 PRO A O 1
ATOM 1109 N N . LEU A 1 145 ? 3.910 -1.885 23.033 1.00 57.19 145 LEU A N 1
ATOM 1110 C CA . LEU A 1 145 ? 2.633 -1.166 22.992 1.00 57.19 145 LEU A CA 1
ATOM 1111 C C . LEU A 1 145 ? 1.845 -1.289 24.299 1.00 57.19 145 LEU A C 1
ATOM 1113 O O . LEU A 1 145 ? 1.200 -0.319 24.704 1.00 57.19 145 LEU A O 1
ATOM 1117 N N . GLN A 1 146 ? 1.930 -2.416 25.014 1.00 63.06 146 GLN A N 1
ATOM 1118 C CA . GLN A 1 146 ? 1.333 -2.511 26.348 1.00 63.06 146 GLN A CA 1
ATOM 1119 C C . GLN A 1 146 ? 2.024 -1.581 27.348 1.00 63.06 146 GLN A C 1
ATOM 1121 O O . GLN A 1 146 ? 1.352 -1.028 28.219 1.00 63.06 146 GLN A O 1
ATOM 1126 N N . GLY A 1 147 ? 3.335 -1.362 27.225 1.00 65.56 147 GLY A N 1
ATOM 1127 C CA . GLY A 1 147 ? 4.074 -0.423 28.073 1.00 65.56 147 GLY A CA 1
ATOM 1128 C C . GLY A 1 147 ? 3.598 1.024 27.909 1.00 65.56 147 GLY A C 1
ATOM 1129 O O . GLY A 1 147 ? 3.296 1.693 28.902 1.00 65.56 147 GLY A O 1
ATOM 1130 N N . VAL A 1 148 ? 3.459 1.479 26.659 1.00 72.69 148 VAL A N 1
ATOM 1131 C CA . VAL A 1 148 ? 2.950 2.822 26.326 1.00 72.69 148 VAL A CA 1
ATOM 1132 C C . VAL A 1 148 ? 1.498 2.979 26.787 1.00 72.69 148 VAL A C 1
ATOM 1134 O O . VAL A 1 148 ? 1.178 3.930 27.499 1.00 72.69 148 VAL A O 1
ATOM 1137 N N . LEU A 1 149 ? 0.642 1.989 26.512 1.00 75.44 149 LEU A N 1
ATOM 1138 C CA . LEU A 1 149 ? -0.762 2.017 26.927 1.00 75.44 149 LEU A CA 1
ATOM 1139 C C . LEU A 1 149 ? -0.920 2.056 28.457 1.00 75.44 149 LEU A C 1
ATOM 1141 O O . LEU A 1 149 ? -1.748 2.804 28.979 1.00 75.44 149 LEU A O 1
ATOM 1145 N N . ARG A 1 150 ? -0.107 1.294 29.206 1.00 80.00 150 ARG A N 1
ATOM 1146 C CA . ARG A 1 150 ? -0.098 1.326 30.682 1.00 80.00 150 ARG A CA 1
ATOM 1147 C C . ARG A 1 150 ? 0.338 2.697 31.214 1.00 80.00 150 ARG A C 1
ATOM 1149 O O . ARG A 1 150 ? -0.197 3.142 32.230 1.00 80.00 150 ARG A O 1
ATOM 1156 N N . HIS A 1 151 ? 1.303 3.352 30.569 1.00 85.75 151 HIS A N 1
ATOM 1157 C CA . HIS A 1 151 ? 1.767 4.687 30.950 1.00 85.75 151 HIS A CA 1
ATOM 1158 C C . HIS A 1 151 ? 0.701 5.761 30.678 1.00 85.75 151 HIS A C 1
ATOM 1160 O O . HIS A 1 151 ? 0.392 6.557 31.569 1.00 85.75 151 HIS A O 1
ATOM 1166 N N . ASP A 1 152 ? 0.072 5.733 29.506 1.00 88.25 152 ASP A N 1
ATOM 1167 C CA . ASP A 1 152 ? -0.954 6.709 29.133 1.00 88.25 152 ASP A CA 1
ATOM 1168 C C . ASP A 1 152 ? -2.220 6.548 29.982 1.00 88.25 152 ASP A C 1
ATOM 1170 O O . ASP A 1 152 ? -2.784 7.534 30.457 1.00 88.25 152 ASP A O 1
ATOM 1174 N N . LEU A 1 153 ? -2.607 5.309 30.314 1.00 89.00 153 LEU A N 1
ATOM 1175 C CA . LEU A 1 153 ? -3.721 5.040 31.226 1.00 89.00 153 LEU A CA 1
ATOM 1176 C C . LEU A 1 153 ? -3.458 5.563 32.650 1.00 89.00 153 LEU A C 1
ATOM 1178 O O . LEU A 1 153 ? -4.393 5.989 33.332 1.00 89.00 153 LEU A O 1
ATOM 1182 N N . LYS A 1 154 ? -2.203 5.536 33.122 1.00 92.19 154 LYS A N 1
ATOM 1183 C CA . LYS A 1 154 ? -1.831 6.129 34.419 1.00 92.19 154 LYS A CA 1
ATOM 1184 C C . LYS A 1 154 ? -1.964 7.650 34.382 1.00 92.19 154 LYS A C 1
ATOM 1186 O O . LYS A 1 154 ? -2.577 8.204 35.290 1.00 92.19 154 LYS A O 1
ATOM 1191 N N . LYS A 1 155 ? -1.477 8.302 33.318 1.00 91.31 155 LYS A N 1
ATOM 1192 C CA . LYS A 1 155 ? -1.620 9.756 33.136 1.00 91.31 155 LYS A CA 1
ATOM 1193 C C . LYS A 1 155 ? -3.085 10.188 33.082 1.00 91.31 155 LYS A C 1
ATOM 1195 O O . LYS A 1 155 ? -3.479 11.070 33.832 1.00 91.31 155 LYS A O 1
ATOM 1200 N N . ILE A 1 156 ? -3.913 9.482 32.310 1.00 91.94 156 ILE A N 1
ATOM 1201 C CA . ILE A 1 156 ? -5.355 9.756 32.216 1.00 91.94 156 ILE A CA 1
ATOM 1202 C C . ILE A 1 156 ? -6.037 9.664 33.591 1.00 91.94 156 ILE A C 1
ATOM 1204 O O . ILE A 1 156 ? -6.890 10.487 33.918 1.00 91.94 156 ILE A O 1
ATOM 1208 N N . LYS A 1 157 ? -5.665 8.687 34.428 1.00 96.06 157 LYS A N 1
ATOM 1209 C CA . LYS A 1 157 ? -6.228 8.543 35.782 1.00 96.06 157 LYS A CA 1
ATOM 1210 C C . LYS A 1 157 ? -5.797 9.671 36.726 1.00 96.06 157 LYS A C 1
ATOM 1212 O O . LYS A 1 157 ? -6.618 10.130 37.521 1.00 96.06 157 LYS A O 1
ATOM 1217 N N . GLU A 1 158 ? -4.546 10.119 36.635 1.00 96.69 158 GLU A N 1
ATOM 1218 C CA . GLU A 1 158 ? -4.023 11.264 37.395 1.00 96.69 158 GLU A CA 1
ATOM 1219 C C . GLU A 1 158 ? -4.762 12.558 37.008 1.00 96.69 158 GLU A C 1
ATOM 1221 O O . GLU A 1 158 ? -5.272 13.275 37.873 1.00 96.69 158 GLU A O 1
ATOM 1226 N N . ASP A 1 159 ? -4.926 12.796 35.704 1.00 95.38 159 ASP A N 1
ATOM 1227 C CA . ASP A 1 159 ? -5.631 13.964 35.172 1.00 95.38 159 ASP A CA 1
ATOM 1228 C C . ASP A 1 159 ? -7.108 13.963 35.592 1.00 95.38 159 ASP A C 1
ATOM 1230 O O . ASP A 1 159 ? -7.630 14.978 36.054 1.00 95.38 159 ASP A O 1
ATOM 1234 N N . GLN A 1 160 ? -7.781 12.808 35.548 1.00 96.31 160 GLN A N 1
ATOM 1235 C CA . GLN A 1 160 ? -9.157 12.676 36.039 1.00 96.31 160 GLN A CA 1
ATOM 1236 C C . GLN A 1 160 ? -9.292 12.970 37.538 1.00 96.31 160 GLN A C 1
ATOM 1238 O O . GLN A 1 160 ? -10.304 13.535 37.965 1.00 96.31 160 GLN A O 1
ATOM 1243 N N . LYS A 1 161 ? -8.299 12.598 38.354 1.00 97.12 161 LYS A N 1
ATOM 1244 C CA . LYS A 1 161 ? -8.291 12.918 39.787 1.00 97.12 161 LYS A CA 1
ATOM 1245 C C . LYS A 1 161 ? -8.161 14.426 40.003 1.00 97.12 161 LYS A C 1
ATOM 1247 O O . LYS A 1 161 ? -8.942 14.992 40.768 1.00 97.12 161 LYS A O 1
ATOM 1252 N N . LYS A 1 162 ? -7.253 15.078 39.274 1.00 95.12 162 LYS A N 1
ATOM 1253 C CA . LYS A 1 162 ? -7.053 16.530 39.342 1.00 95.12 162 LYS A CA 1
ATOM 1254 C C . LYS A 1 162 ? -8.301 17.304 38.909 1.00 95.12 162 LYS A C 1
ATOM 1256 O O . LYS A 1 162 ? -8.740 18.201 39.623 1.00 95.12 162 LYS A O 1
ATOM 1261 N N . ILE A 1 163 ? -8.948 16.885 37.818 1.00 95.12 163 ILE A N 1
ATOM 1262 C CA . ILE A 1 163 ? -10.209 17.480 37.345 1.00 95.12 163 ILE A CA 1
ATOM 1263 C C . ILE A 1 163 ? -11.303 17.381 38.417 1.00 95.12 163 ILE A C 1
ATOM 1265 O O . ILE A 1 163 ? -12.022 18.350 38.650 1.00 95.12 163 ILE A O 1
ATOM 1269 N N . LYS A 1 164 ? -11.422 16.243 39.115 1.00 96.19 164 LYS A N 1
ATOM 1270 C CA . LYS A 1 164 ? -12.404 16.081 40.204 1.00 96.19 164 LYS A CA 1
ATOM 1271 C C . LYS A 1 164 ? -12.114 16.990 41.400 1.00 96.19 164 LYS A C 1
ATOM 1273 O O . LYS A 1 164 ? -13.046 17.530 41.996 1.00 96.19 164 LYS A O 1
ATOM 1278 N N . GLU A 1 165 ? -10.845 17.168 41.759 1.00 95.56 165 GLU A N 1
ATOM 1279 C CA . GLU A 1 165 ? -10.444 18.091 42.826 1.00 95.56 165 GLU A CA 1
ATOM 1280 C C . GLU A 1 165 ? -10.733 19.550 42.452 1.00 95.56 165 GLU A C 1
ATOM 1282 O O . GLU A 1 165 ? -11.259 20.304 43.274 1.00 95.56 165 GLU A O 1
ATOM 1287 N N . ASP A 1 166 ? -10.472 19.936 41.205 1.00 94.25 166 ASP A N 1
ATOM 1288 C CA . ASP A 1 166 ? -10.748 21.285 40.712 1.00 94.25 166 ASP A CA 1
ATOM 1289 C C . ASP A 1 166 ? -12.260 21.553 40.615 1.00 94.25 166 ASP A C 1
ATOM 1291 O O . ASP A 1 166 ? -12.728 22.596 41.072 1.00 94.25 166 ASP A O 1
ATOM 1295 N N . GLN A 1 167 ? -13.059 20.577 40.168 1.00 93.25 167 GLN A N 1
ATOM 1296 C CA . GLN A 1 167 ? -14.526 20.653 40.207 1.00 93.25 167 GLN A CA 1
ATOM 1297 C C . GLN A 1 167 ? -15.069 20.823 41.634 1.00 93.25 167 GLN A C 1
ATOM 1299 O O . GLN A 1 167 ? -16.023 21.573 41.847 1.00 93.25 167 GLN A O 1
ATOM 1304 N N . LYS A 1 168 ? -14.462 20.164 42.631 1.00 93.69 168 LYS A N 1
ATOM 1305 C CA . LYS A 1 168 ? -14.839 20.329 44.044 1.00 93.69 168 LYS A CA 1
ATOM 1306 C C . LYS A 1 168 ? -14.536 21.744 44.548 1.00 93.69 168 LYS A C 1
ATOM 1308 O O . LYS A 1 168 ? -15.352 22.316 45.267 1.00 93.69 168 LYS A O 1
ATOM 1313 N N . LYS A 1 169 ? -13.396 22.323 44.154 1.00 88.94 169 LYS A N 1
ATOM 1314 C CA . LYS A 1 169 ? -13.018 23.704 44.509 1.00 88.94 169 LYS A CA 1
ATOM 1315 C C . LYS A 1 169 ? -13.919 24.745 43.845 1.00 88.94 169 LYS A C 1
ATOM 1317 O O . LYS A 1 169 ? -14.225 25.747 44.479 1.00 88.94 169 LYS A O 1
ATOM 1322 N N . ILE A 1 170 ? -14.345 24.516 42.601 1.00 87.69 170 ILE A N 1
ATOM 1323 C CA . ILE A 1 170 ? -15.271 25.410 41.884 1.00 87.69 170 ILE A CA 1
ATOM 1324 C C . ILE A 1 170 ? -16.632 25.439 42.589 1.00 87.69 170 ILE A C 1
ATOM 1326 O O . ILE A 1 170 ? -17.086 26.512 42.972 1.00 87.69 170 ILE A O 1
ATOM 1330 N N . LYS A 1 171 ? -17.215 24.272 42.892 1.00 85.62 171 LYS A N 1
ATOM 1331 C CA . LYS A 1 171 ? -18.500 24.186 43.613 1.00 85.62 171 LYS A CA 1
ATOM 1332 C C . LYS A 1 171 ? -18.457 24.824 45.005 1.00 85.62 171 LYS A C 1
ATOM 1334 O O . LYS A 1 171 ? -19.432 25.426 45.436 1.00 85.62 171 LYS A O 1
ATOM 1339 N N . ALA A 1 172 ? -17.325 24.718 45.704 1.00 81.31 172 ALA A N 1
ATOM 1340 C CA . ALA A 1 172 ? -17.138 25.366 47.003 1.00 81.31 172 ALA A CA 1
ATOM 1341 C C . ALA A 1 172 ? -17.054 26.901 46.907 1.00 81.31 172 ALA A C 1
ATOM 1343 O O . ALA A 1 172 ? -17.408 27.584 47.861 1.00 81.31 172 ALA A O 1
ATOM 1344 N N . LYS A 1 173 ? -16.598 27.450 45.772 1.00 77.94 173 LYS A N 1
ATOM 1345 C CA . LYS A 1 173 ? -16.592 28.899 45.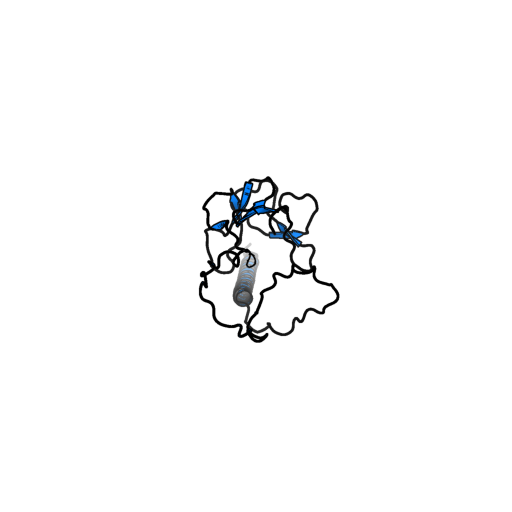523 1.00 77.94 173 LYS A CA 1
ATOM 1346 C C . LYS A 1 173 ? -17.978 29.423 45.150 1.00 77.94 173 LYS A C 1
ATOM 1348 O O . LYS A 1 173 ? -18.349 30.487 45.625 1.00 77.94 173 LYS A O 1
ATOM 1353 N N . GLU A 1 174 ? -18.738 28.669 44.358 1.00 74.50 174 GLU A N 1
ATOM 1354 C CA . GLU A 1 174 ? -20.115 29.020 43.968 1.00 74.50 174 GLU A CA 1
ATOM 1355 C C . GLU A 1 174 ? -21.097 28.937 45.150 1.00 74.50 174 GLU A C 1
ATOM 1357 O O . GLU A 1 174 ? -21.996 29.763 45.269 1.00 74.50 174 GLU A O 1
ATOM 1362 N N . GLY A 1 175 ? -20.890 28.001 46.084 1.00 59.88 175 GLY A N 1
ATOM 1363 C CA . GLY A 1 175 ? -21.696 27.901 47.308 1.00 59.88 175 GLY A CA 1
ATOM 1364 C C . GLY A 1 175 ? -21.421 28.983 48.362 1.00 59.88 175 GLY A C 1
ATOM 1365 O O . GLY A 1 175 ? -22.169 29.081 49.325 1.00 59.88 175 GLY A O 1
ATOM 1366 N N . ASN A 1 176 ? -20.371 29.797 48.198 1.00 57.97 176 ASN A N 1
ATOM 1367 C CA . ASN A 1 176 ? -19.998 30.860 49.141 1.00 57.97 176 ASN A CA 1
ATOM 1368 C C . ASN A 1 176 ? -20.354 32.271 48.624 1.00 57.97 176 ASN A C 1
ATOM 1370 O O . ASN A 1 176 ? -19.960 33.266 49.230 1.00 57.97 176 ASN A O 1
ATOM 1374 N N . SER A 1 177 ? -21.064 32.357 47.491 1.00 55.72 177 SER A N 1
ATOM 1375 C CA . SER A 1 177 ? -21.580 33.605 46.903 1.00 55.72 177 SER A CA 1
ATOM 1376 C C . SER A 1 177 ? -23.063 33.883 47.196 1.00 55.72 177 SER A C 1
ATOM 1378 O O . SER A 1 177 ? -23.561 34.916 46.765 1.00 55.72 177 SER A O 1
ATOM 1380 N N . GLU A 1 178 ? -23.760 33.023 47.952 1.00 56.59 178 GLU A N 1
ATOM 1381 C CA . GLU A 1 178 ? -25.160 33.242 48.378 1.00 56.59 178 GLU A CA 1
ATOM 1382 C C . GLU A 1 178 ? -25.313 33.787 49.818 1.00 56.59 178 GLU A C 1
ATOM 1384 O O . GLU A 1 178 ? -26.434 34.000 50.265 1.00 56.59 178 GLU A O 1
ATOM 1389 N N . GLU A 1 179 ? -24.224 34.083 50.543 1.00 54.81 179 GLU A N 1
ATOM 1390 C CA . GLU A 1 179 ? -24.276 34.684 51.900 1.00 54.81 179 GLU A CA 1
ATOM 1391 C C . GLU A 1 179 ? -23.906 36.186 51.922 1.00 54.81 179 GLU A C 1
ATOM 1393 O O . GLU A 1 179 ? -23.583 36.750 52.966 1.00 54.81 179 GLU A O 1
ATOM 1398 N N . ILE A 1 180 ? -23.930 36.859 50.764 1.00 53.50 180 ILE A N 1
ATOM 1399 C CA . ILE A 1 180 ? -23.748 38.318 50.658 1.00 53.50 180 ILE A CA 1
ATOM 1400 C C . ILE A 1 180 ? -24.799 38.903 49.701 1.00 53.50 180 ILE A C 1
ATOM 1402 O O . ILE A 1 180 ? -24.458 39.369 48.615 1.00 53.50 180 ILE A O 1
ATOM 1406 N N . VAL A 1 181 ? -26.074 38.867 50.099 1.00 50.25 181 VAL A N 1
ATOM 1407 C CA . VAL A 1 181 ? -27.126 39.818 49.678 1.00 50.25 181 VAL A CA 1
ATOM 1408 C C . VAL A 1 181 ? -28.047 40.072 50.862 1.00 50.25 181 VAL A C 1
ATOM 1410 O O . VAL A 1 181 ? -28.479 39.076 51.482 1.00 50.25 181 VAL A O 1
#

Organism: NCBI:txid1890683

Radius of gyration: 28.09 Å; chains: 1; bounding box: 63×79×68 Å